Protein AF-A0A3N5VN54-F1 (afdb_monomer_lite)

Sequence (134 aa):
MRTRRLPVVTLAVTLLIGMGWLGPEDRAYGHCDTMDGPVVKTAQAALGKGDVTPVLKWVKAEHETEIREAFKKTLAVRGLSPEAKDLADRYFFETLVRLHRAGEGAPYTGLKPAGQVEPVIAASDKALETGSVE

Radius of gyration: 22.45 Å; chains: 1; bounding box: 41×75×55 Å

Structure (mmCIF, N/CA/C/O backbone):
data_AF-A0A3N5VN54-F1
#
_entry.id   AF-A0A3N5VN54-F1
#
loop_
_atom_site.group_PDB
_atom_site.id
_atom_site.type_symbol
_atom_site.label_atom_id
_atom_site.label_alt_id
_atom_site.label_comp_id
_atom_site.label_asym_id
_atom_site.label_entity_id
_atom_site.label_seq_id
_atom_site.pdbx_PDB_ins_code
_atom_site.Cartn_x
_atom_site.Cartn_y
_atom_site.Cartn_z
_atom_site.occupancy
_atom_site.B_iso_or_equiv
_atom_site.auth_seq_id
_atom_site.auth_comp_id
_atom_site.auth_asym_id
_atom_site.auth_atom_id
_atom_site.pdbx_PDB_model_num
ATOM 1 N N . MET A 1 1 ? 23.417 49.539 -39.506 1.00 44.75 1 MET A N 1
ATOM 2 C CA . MET A 1 1 ? 22.474 48.537 -38.955 1.00 44.75 1 MET A CA 1
ATOM 3 C C . MET A 1 1 ? 22.536 47.276 -39.809 1.00 44.75 1 MET A C 1
ATOM 5 O O . MET A 1 1 ? 22.118 47.317 -40.956 1.00 44.75 1 MET A O 1
ATOM 9 N N . ARG A 1 2 ? 23.128 46.183 -39.308 1.00 48.38 2 ARG A N 1
ATOM 10 C CA . ARG A 1 2 ? 23.255 44.908 -40.036 1.00 48.38 2 ARG A CA 1
ATOM 11 C C . ARG A 1 2 ? 22.224 43.941 -39.460 1.00 48.38 2 ARG A C 1
ATOM 13 O O . ARG A 1 2 ? 22.419 43.417 -38.368 1.00 48.38 2 ARG A O 1
ATOM 20 N N . THR A 1 3 ? 21.101 43.765 -40.147 1.00 54.69 3 THR A N 1
ATOM 21 C CA . THR A 1 3 ? 20.058 42.820 -39.740 1.00 54.69 3 THR A CA 1
ATOM 22 C C . THR A 1 3 ? 20.581 41.397 -39.944 1.00 54.69 3 THR A C 1
ATOM 24 O O . THR A 1 3 ? 20.795 40.942 -41.066 1.00 54.69 3 THR A O 1
ATOM 27 N N . ARG A 1 4 ? 20.858 40.691 -38.841 1.00 60.31 4 ARG A N 1
ATOM 28 C CA . ARG A 1 4 ? 21.175 39.259 -38.867 1.00 60.31 4 ARG A CA 1
ATOM 29 C C . ARG A 1 4 ? 19.894 38.505 -39.229 1.00 60.31 4 ARG A C 1
ATOM 31 O O . ARG A 1 4 ? 19.041 38.297 -38.376 1.00 60.31 4 ARG A O 1
ATOM 38 N N . ARG A 1 5 ? 19.742 38.127 -40.500 1.00 62.22 5 ARG A N 1
ATOM 39 C CA . ARG A 1 5 ? 18.713 37.169 -40.918 1.00 62.22 5 ARG A CA 1
ATOM 40 C C . ARG A 1 5 ? 19.140 35.794 -40.405 1.00 62.22 5 ARG A C 1
ATOM 42 O O . ARG A 1 5 ? 20.138 35.254 -40.874 1.00 62.22 5 ARG A O 1
ATOM 49 N N . LEU A 1 6 ? 18.433 35.273 -39.405 1.00 56.78 6 LEU A N 1
ATOM 50 C CA . LEU A 1 6 ? 18.571 33.878 -38.985 1.00 56.78 6 LEU A CA 1
ATOM 51 C C . LEU A 1 6 ? 18.282 32.983 -40.205 1.00 56.78 6 LEU A C 1
ATOM 53 O O . LEU A 1 6 ? 17.275 33.217 -40.880 1.00 56.78 6 LEU A O 1
ATOM 57 N N . PRO A 1 7 ? 19.145 32.009 -40.544 1.00 54.06 7 PRO A N 1
ATOM 58 C CA . PRO A 1 7 ? 18.869 31.126 -41.662 1.00 54.06 7 PRO A CA 1
ATOM 59 C C . PRO A 1 7 ? 17.649 30.270 -41.311 1.00 54.06 7 PRO A C 1
ATOM 61 O O . PRO A 1 7 ? 17.628 29.602 -40.282 1.00 54.06 7 PRO A O 1
ATOM 64 N N . 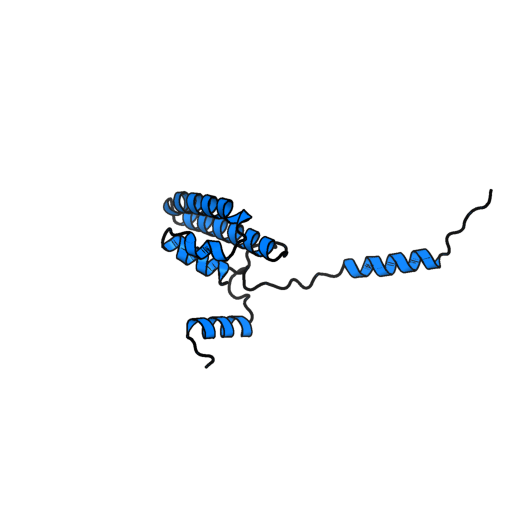VAL A 1 8 ? 16.630 30.297 -42.174 1.00 56.66 8 VAL A N 1
ATOM 65 C CA . VAL A 1 8 ? 15.348 29.568 -42.035 1.00 56.66 8 VAL A CA 1
ATOM 66 C C . VAL A 1 8 ? 15.558 28.078 -41.708 1.00 56.66 8 VAL A C 1
ATOM 68 O O . VAL A 1 8 ? 14.747 27.463 -41.021 1.00 56.66 8 VAL A O 1
ATOM 71 N N . VAL A 1 9 ? 16.700 27.525 -42.120 1.00 53.78 9 VAL A N 1
ATOM 72 C CA . VAL A 1 9 ? 17.133 26.148 -41.860 1.00 53.78 9 VAL A CA 1
ATOM 73 C C . VAL A 1 9 ? 17.294 25.844 -40.361 1.00 53.78 9 VAL A C 1
ATOM 75 O O . VAL A 1 9 ? 16.936 24.752 -39.931 1.00 53.78 9 VAL A O 1
ATOM 78 N N . THR A 1 10 ? 17.747 26.792 -39.532 1.00 52.62 10 THR A N 1
ATOM 79 C CA . THR A 1 10 ? 17.929 26.558 -38.085 1.00 52.62 10 THR A CA 1
ATOM 80 C C . THR A 1 10 ? 16.598 26.478 -37.332 1.00 52.62 10 THR A C 1
ATOM 82 O O . THR A 1 10 ? 16.522 25.813 -36.304 1.00 52.62 10 THR A O 1
ATOM 85 N N . LEU A 1 11 ? 15.541 27.121 -37.845 1.00 52.41 11 LEU A N 1
ATOM 86 C CA . LEU A 1 11 ? 14.211 27.131 -37.223 1.00 52.41 11 LEU A CA 1
ATOM 87 C C . LEU A 1 11 ? 13.423 25.836 -37.500 1.00 52.41 11 LEU A C 1
ATOM 89 O O . LEU A 1 11 ? 12.613 25.415 -36.682 1.00 52.41 11 LEU A O 1
ATOM 93 N N . ALA A 1 12 ? 13.670 25.185 -38.640 1.00 53.16 12 ALA A N 1
ATOM 94 C CA . ALA A 1 12 ? 13.003 23.934 -39.007 1.00 53.16 12 ALA A CA 1
ATOM 95 C C . ALA A 1 12 ? 13.533 22.722 -38.214 1.00 53.16 12 ALA A C 1
ATOM 97 O O . ALA A 1 12 ? 12.771 21.820 -37.873 1.00 53.16 12 ALA A O 1
ATOM 98 N N . VAL A 1 13 ? 14.827 22.715 -37.874 1.00 53.62 13 VAL A N 1
ATOM 99 C CA . VAL A 1 13 ? 15.466 21.612 -37.133 1.00 53.62 13 VAL A CA 1
ATOM 100 C C . VAL A 1 13 ? 15.048 21.594 -35.656 1.00 53.62 13 VAL A C 1
ATOM 102 O O . VAL A 1 13 ? 14.833 20.521 -35.098 1.00 53.62 13 VAL A O 1
ATOM 105 N N . THR A 1 14 ? 14.849 22.754 -35.023 1.00 55.38 14 THR A N 1
ATOM 106 C CA . THR A 1 14 ? 14.341 22.825 -33.640 1.00 55.38 14 THR A CA 1
ATOM 107 C C . THR A 1 14 ? 12.878 22.392 -33.522 1.00 55.38 14 THR A C 1
ATOM 109 O O . THR A 1 14 ? 12.513 21.777 -32.522 1.00 55.38 14 THR A O 1
ATOM 112 N N . LEU A 1 15 ? 12.052 22.635 -34.548 1.00 54.06 15 LEU A N 1
ATOM 113 C CA . LEU A 1 15 ? 10.650 22.198 -34.562 1.00 54.06 15 LEU A CA 1
ATOM 114 C C . LEU A 1 15 ? 10.508 20.668 -34.663 1.00 54.06 15 LEU A C 1
ATOM 116 O O . LEU A 1 15 ? 9.645 20.083 -34.014 1.00 54.06 15 LEU A O 1
ATOM 120 N N . LEU A 1 16 ? 11.373 20.013 -35.445 1.00 53.75 16 LEU A N 1
ATOM 121 C CA . LEU A 1 16 ? 11.347 18.556 -35.631 1.00 53.75 16 LEU A CA 1
ATOM 122 C C . LEU A 1 16 ? 11.832 17.789 -34.392 1.00 53.75 16 LEU A C 1
ATOM 124 O O . LEU A 1 16 ? 11.307 16.719 -34.100 1.00 53.75 16 LEU A O 1
ATOM 128 N N . ILE A 1 17 ? 12.774 18.350 -33.628 1.00 56.47 17 ILE A N 1
ATOM 129 C CA . ILE A 1 17 ? 13.230 17.751 -32.364 1.00 56.47 17 ILE A CA 1
ATOM 130 C C . ILE A 1 17 ? 12.178 17.940 -31.258 1.00 56.47 17 ILE A C 1
ATOM 132 O O . ILE A 1 17 ? 11.988 17.036 -30.453 1.00 56.47 17 ILE A O 1
ATOM 136 N N . GLY A 1 18 ? 11.440 19.057 -31.243 1.00 55.69 18 GLY A N 1
ATOM 137 C CA . GLY A 1 18 ? 10.363 19.290 -30.270 1.00 55.69 18 GLY A CA 1
ATOM 138 C C . GLY A 1 18 ? 9.134 18.390 -30.459 1.00 55.69 18 GLY A C 1
ATOM 139 O O . GLY A 1 18 ? 8.474 18.041 -29.483 1.00 55.69 18 GLY A O 1
ATOM 140 N N . MET A 1 19 ? 8.842 17.963 -31.692 1.00 56.38 19 MET A N 1
ATOM 141 C CA . MET A 1 19 ? 7.652 17.152 -31.990 1.00 56.38 19 MET A CA 1
ATOM 142 C C . MET A 1 19 ? 7.765 15.694 -31.509 1.00 56.38 19 MET A C 1
ATOM 144 O O . MET A 1 19 ? 6.748 15.061 -31.241 1.00 56.38 19 MET A O 1
ATOM 148 N N . GLY A 1 20 ? 8.988 15.163 -31.368 1.00 54.81 20 GLY A N 1
ATOM 149 C CA . GLY A 1 20 ? 9.230 13.792 -30.893 1.00 54.81 20 GLY A CA 1
ATOM 150 C C . GLY A 1 20 ? 8.950 13.577 -29.400 1.00 54.81 20 GLY A C 1
ATOM 151 O O . GLY A 1 20 ? 8.798 12.441 -28.971 1.00 54.81 20 GLY A O 1
ATOM 152 N N . TRP A 1 21 ? 8.836 14.658 -28.622 1.00 57.06 21 TRP A N 1
ATOM 153 C CA . TRP A 1 21 ? 8.562 14.631 -27.177 1.00 57.06 21 TRP A CA 1
ATOM 154 C C . TRP A 1 21 ? 7.065 14.708 -26.837 1.00 57.06 21 TRP A C 1
ATOM 156 O O . TRP A 1 21 ? 6.698 14.696 -25.668 1.00 57.06 21 TRP A O 1
ATOM 166 N N . LEU A 1 22 ? 6.196 14.821 -27.847 1.00 59.72 22 LEU A N 1
ATOM 167 C CA . LEU A 1 22 ? 4.742 14.951 -2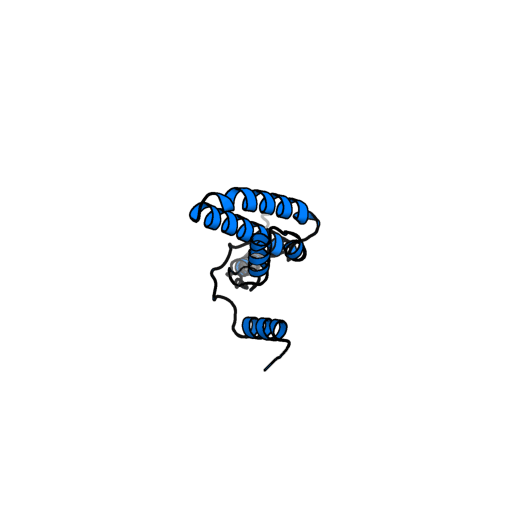7.686 1.00 59.72 22 LEU A CA 1
ATOM 168 C C . LEU A 1 22 ? 3.982 13.654 -28.016 1.00 59.72 22 LEU A C 1
ATOM 170 O O . LEU A 1 22 ? 2.751 13.651 -28.027 1.00 59.72 22 LEU A O 1
ATOM 174 N N . GLY A 1 23 ? 4.694 12.563 -28.311 1.00 59.50 23 GLY A N 1
ATOM 175 C CA . GLY A 1 23 ? 4.080 11.250 -28.485 1.00 59.50 23 GLY A CA 1
ATOM 176 C C . GLY A 1 23 ? 3.542 10.719 -27.151 1.00 59.50 23 GLY A C 1
ATOM 177 O O . GLY A 1 23 ? 4.133 11.007 -26.109 1.00 59.50 23 GLY A O 1
ATOM 178 N N . PRO A 1 24 ? 2.430 9.961 -27.143 1.00 57.97 24 PRO A N 1
ATOM 179 C CA . PRO A 1 24 ? 2.010 9.259 -25.942 1.00 57.97 24 PRO A CA 1
ATOM 180 C C . PRO A 1 24 ? 3.144 8.317 -25.535 1.00 57.97 24 PRO A C 1
ATOM 182 O O . PRO A 1 24 ? 3.515 7.432 -26.299 1.00 57.97 24 PRO A O 1
ATOM 185 N N . GLU A 1 25 ? 3.720 8.534 -24.353 1.00 58.38 25 GLU A N 1
ATOM 186 C CA . GLU A 1 25 ? 4.541 7.515 -23.709 1.00 58.38 25 GLU A CA 1
ATOM 187 C C . GLU A 1 25 ? 3.666 6.264 -23.631 1.00 58.38 25 GLU A C 1
ATOM 189 O O . GLU A 1 25 ? 2.618 6.300 -22.977 1.00 58.38 25 GLU A O 1
ATOM 194 N N . ASP A 1 26 ? 4.032 5.198 -24.348 1.00 51.25 26 ASP A N 1
ATOM 195 C CA . ASP A 1 26 ? 3.402 3.893 -24.182 1.00 51.25 26 ASP A CA 1
ATOM 196 C C . ASP A 1 26 ? 3.504 3.558 -22.697 1.00 51.25 26 ASP A C 1
ATOM 198 O O . ASP A 1 26 ? 4.582 3.294 -22.159 1.00 51.25 26 ASP A O 1
ATOM 202 N N . ARG A 1 27 ? 2.376 3.716 -21.999 1.00 57.12 27 ARG A N 1
ATOM 203 C CA . ARG A 1 27 ? 2.312 3.625 -20.546 1.00 57.12 27 ARG A CA 1
ATOM 204 C C . ARG A 1 27 ? 2.544 2.169 -20.197 1.00 57.12 27 ARG A C 1
ATOM 206 O O . ARG A 1 27 ? 1.600 1.388 -20.193 1.00 57.12 27 ARG A O 1
ATOM 213 N N . ALA A 1 28 ? 3.795 1.810 -19.937 1.00 54.91 28 ALA A N 1
ATOM 214 C CA . ALA A 1 28 ? 4.145 0.499 -19.429 1.00 54.91 28 ALA A CA 1
ATOM 215 C C . ALA A 1 28 ? 3.404 0.302 -18.100 1.00 54.91 28 ALA A C 1
ATOM 217 O O . ALA A 1 28 ? 3.756 0.898 -17.076 1.00 54.91 28 ALA A O 1
ATOM 218 N N . TYR A 1 29 ? 2.326 -0.479 -18.147 1.00 63.00 29 TYR A N 1
ATOM 219 C CA . TYR A 1 29 ? 1.577 -0.888 -16.973 1.00 63.00 29 TYR A CA 1
ATOM 220 C C . TYR A 1 29 ? 2.476 -1.820 -16.172 1.00 63.00 29 TYR A C 1
ATOM 222 O O . TYR A 1 29 ? 2.789 -2.930 -16.597 1.00 63.00 29 TYR A O 1
ATOM 230 N N . GLY A 1 30 ? 2.958 -1.340 -15.030 1.00 70.88 30 GLY A N 1
ATOM 231 C CA . GLY A 1 30 ? 3.733 -2.183 -14.140 1.00 70.88 30 GLY A CA 1
ATOM 232 C C . GLY A 1 30 ? 2.764 -3.077 -13.391 1.00 70.88 30 GLY A C 1
ATOM 233 O O . GLY A 1 30 ? 1.965 -2.563 -12.628 1.00 70.88 30 GLY A O 1
ATOM 234 N N . HIS A 1 31 ? 2.861 -4.397 -13.531 1.00 84.56 31 HIS A N 1
ATOM 235 C CA . HIS A 1 31 ? 2.084 -5.353 -12.729 1.00 84.56 31 HIS A CA 1
ATOM 236 C C . HIS A 1 31 ? 2.002 -4.972 -11.228 1.00 84.56 31 HIS A C 1
ATOM 238 O O . HIS A 1 31 ? 0.967 -5.151 -10.585 1.00 84.56 31 HIS A O 1
ATOM 244 N N . CYS A 1 32 ? 3.055 -4.341 -10.697 1.00 90.62 32 CYS A N 1
ATOM 245 C CA . CYS A 1 32 ? 3.161 -3.793 -9.348 1.00 90.62 32 CYS A CA 1
ATOM 246 C C . CYS A 1 32 ? 2.143 -2.694 -8.960 1.00 90.62 32 CYS A C 1
ATOM 248 O O . CYS A 1 32 ? 1.977 -2.452 -7.766 1.00 90.62 32 CYS A O 1
ATOM 250 N N . ASP A 1 33 ? 1.475 -2.017 -9.903 1.00 92.94 33 ASP A N 1
ATOM 251 C CA . ASP A 1 33 ? 0.501 -0.942 -9.635 1.00 92.94 33 ASP A CA 1
ATOM 252 C C . ASP A 1 33 ? -0.972 -1.370 -9.775 1.00 92.94 33 ASP A C 1
ATOM 254 O O . ASP A 1 33 ? -1.874 -0.530 -9.727 1.00 92.94 33 ASP A O 1
ATOM 258 N N . THR A 1 34 ? -1.228 -2.675 -9.895 1.00 93.44 34 THR A N 1
ATOM 259 C CA . THR A 1 34 ? -2.568 -3.266 -10.039 1.00 93.44 34 THR A CA 1
ATOM 260 C C . THR A 1 34 ? -3.150 -3.749 -8.704 1.00 93.44 34 THR A C 1
ATOM 262 O O . THR A 1 34 ? -2.420 -4.102 -7.776 1.00 93.44 34 THR A O 1
ATOM 265 N N . MET A 1 35 ? -4.486 -3.791 -8.593 1.00 95.38 35 MET A N 1
ATOM 266 C CA . MET A 1 35 ? -5.204 -4.304 -7.409 1.00 95.38 35 MET A CA 1
ATOM 267 C C . MET A 1 35 ? -4.898 -5.775 -7.083 1.00 95.38 35 MET A C 1
ATOM 269 O O . MET A 1 35 ? -5.046 -6.188 -5.933 1.00 95.38 35 MET A O 1
ATOM 273 N N . ASP A 1 36 ? -4.516 -6.570 -8.079 1.00 92.12 36 ASP A N 1
ATOM 274 C CA . ASP A 1 36 ? -4.118 -7.975 -7.961 1.00 92.12 36 ASP A CA 1
ATOM 275 C C . ASP A 1 36 ? -2.598 -8.184 -8.050 1.00 92.12 36 ASP A C 1
ATOM 277 O O . ASP A 1 36 ? -2.130 -9.320 -7.948 1.00 92.12 36 ASP A O 1
ATOM 281 N N . GLY A 1 37 ? -1.833 -7.096 -8.162 1.00 93.00 37 GLY A N 1
ATOM 282 C CA . GLY A 1 37 ? -0.378 -7.090 -8.184 1.00 93.00 37 GLY A CA 1
ATOM 283 C C . GLY A 1 37 ? 0.262 -7.413 -6.831 1.00 93.00 37 GLY A C 1
ATOM 284 O O . GLY A 1 37 ? -0.371 -7.306 -5.772 1.00 93.00 37 GLY A O 1
ATOM 285 N N . PRO A 1 38 ? 1.557 -7.768 -6.817 1.00 94.50 38 PRO A N 1
ATOM 286 C CA . PRO A 1 38 ? 2.233 -8.324 -5.650 1.00 94.50 38 PRO A CA 1
ATOM 287 C C . PRO A 1 38 ? 2.377 -7.303 -4.518 1.00 94.50 38 PRO A C 1
ATOM 289 O O . PRO A 1 38 ? 2.328 -7.671 -3.338 1.00 94.50 38 PRO A O 1
ATOM 292 N N . VAL A 1 39 ? 2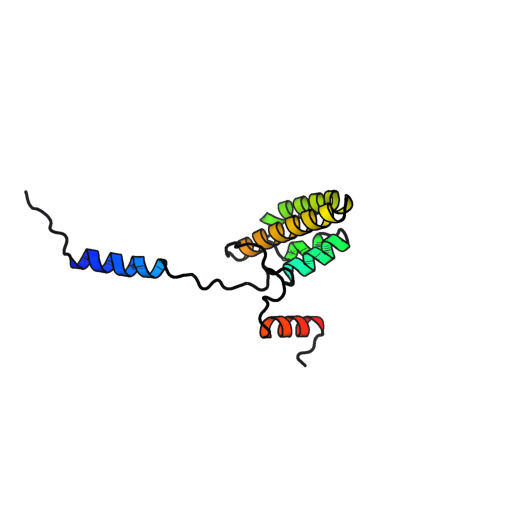.490 -6.016 -4.860 1.00 97.19 39 VAL A N 1
ATOM 293 C CA . VAL A 1 39 ? 2.521 -4.903 -3.903 1.00 97.19 39 VAL A CA 1
ATOM 294 C C . VAL A 1 39 ? 1.212 -4.859 -3.109 1.00 97.19 39 VAL A C 1
ATOM 296 O O . VAL A 1 39 ? 1.228 -4.904 -1.875 1.00 97.19 39 VAL A O 1
ATOM 299 N N . VAL A 1 40 ? 0.066 -4.855 -3.802 1.00 98.00 40 VAL A N 1
ATOM 300 C CA . VAL A 1 40 ? -1.261 -4.798 -3.169 1.00 98.00 40 VAL A CA 1
ATOM 301 C C . VAL A 1 40 ? -1.600 -6.100 -2.452 1.00 98.00 40 VAL A C 1
ATOM 303 O O . VAL A 1 40 ? -2.077 -6.048 -1.319 1.00 98.00 40 VAL A O 1
ATOM 306 N N . LYS A 1 41 ? -1.280 -7.271 -3.018 1.00 97.12 41 LYS A N 1
ATOM 307 C CA . LYS A 1 41 ? -1.472 -8.551 -2.313 1.00 97.12 41 LYS A CA 1
ATOM 308 C C . LYS A 1 41 ? -0.682 -8.620 -1.007 1.00 97.12 41 LYS A C 1
ATOM 310 O O . LYS A 1 41 ? -1.208 -9.065 0.016 1.00 97.12 41 LYS A O 1
ATOM 315 N N . THR A 1 42 ? 0.555 -8.120 -1.002 1.00 98.31 42 THR A N 1
ATOM 316 C CA . THR A 1 42 ? 1.347 -8.019 0.232 1.00 98.31 42 THR A CA 1
ATOM 317 C C . THR A 1 42 ? 0.664 -7.097 1.244 1.00 98.31 42 THR A C 1
ATOM 319 O O . THR A 1 42 ? 0.559 -7.451 2.418 1.00 98.31 42 THR A O 1
ATOM 322 N N . ALA A 1 43 ? 0.155 -5.943 0.801 1.00 98.69 43 ALA A N 1
ATOM 323 C CA . ALA A 1 43 ? -0.558 -4.994 1.653 1.00 98.69 43 ALA A CA 1
ATOM 324 C C . ALA A 1 43 ? -1.852 -5.574 2.244 1.00 98.69 43 ALA A C 1
ATOM 326 O O . ALA A 1 43 ? -2.110 -5.399 3.433 1.00 98.69 43 ALA A O 1
ATOM 327 N N . GLN A 1 44 ? -2.641 -6.302 1.453 1.00 98.56 44 GLN A N 1
ATOM 328 C CA . GLN A 1 44 ? -3.852 -6.985 1.916 1.00 98.56 44 GLN A CA 1
ATOM 329 C C . GLN A 1 44 ? -3.534 -7.981 3.038 1.00 98.56 44 GLN A C 1
ATOM 331 O O . GLN A 1 44 ? -4.177 -7.954 4.091 1.00 98.56 44 GLN A O 1
ATOM 336 N N . ALA A 1 45 ? -2.508 -8.817 2.844 1.00 98.50 45 ALA A N 1
ATOM 337 C CA . ALA A 1 45 ? -2.069 -9.784 3.846 1.00 98.50 45 ALA A CA 1
ATOM 338 C C . ALA A 1 45 ? -1.530 -9.100 5.114 1.00 98.50 45 ALA A C 1
ATOM 340 O O . ALA A 1 45 ? -1.877 -9.500 6.227 1.00 98.50 45 ALA A O 1
ATOM 341 N N . ALA A 1 46 ? -0.720 -8.052 4.951 1.00 98.75 46 ALA A N 1
ATOM 342 C CA . ALA A 1 46 ? -0.172 -7.250 6.041 1.00 98.75 46 ALA A CA 1
ATOM 343 C C . ALA A 1 46 ? -1.280 -6.609 6.881 1.00 98.75 46 ALA A C 1
ATOM 345 O O . ALA A 1 46 ? -1.327 -6.789 8.097 1.00 98.75 46 ALA A O 1
ATOM 346 N N . LEU A 1 47 ? -2.234 -5.936 6.232 1.00 98.75 47 LEU A N 1
ATOM 347 C CA . LEU A 1 47 ? -3.388 -5.342 6.896 1.00 98.75 47 LEU A CA 1
ATOM 348 C C . LEU A 1 47 ? -4.226 -6.408 7.611 1.00 98.75 47 LEU A C 1
ATOM 350 O O . LEU A 1 47 ? -4.655 -6.186 8.738 1.00 98.75 47 LEU A O 1
ATOM 354 N N . GLY A 1 48 ? -4.462 -7.568 6.988 1.00 98.19 48 GLY A N 1
ATOM 355 C CA . GLY A 1 48 ? -5.174 -8.690 7.613 1.00 98.19 48 GLY A CA 1
ATOM 356 C C . GLY A 1 48 ? -4.514 -9.201 8.899 1.00 98.19 48 GLY A C 1
ATOM 357 O O . GLY A 1 48 ? -5.214 -9.585 9.830 1.00 98.19 48 GLY A O 1
ATOM 358 N N . LYS A 1 49 ? -3.180 -9.152 8.972 1.00 98.38 49 LYS A N 1
ATOM 359 C CA . LYS A 1 49 ? -2.390 -9.575 10.140 1.00 98.38 49 LYS A CA 1
ATOM 360 C C . LYS A 1 49 ? -2.072 -8.443 11.121 1.00 98.38 49 LYS A C 1
ATOM 362 O O . LYS A 1 49 ? -1.581 -8.715 12.210 1.00 98.38 49 LYS A O 1
ATOM 367 N N . GLY A 1 50 ? -2.311 -7.189 10.740 1.00 98.31 50 GLY A N 1
ATOM 368 C CA . GLY A 1 50 ? -1.872 -6.021 11.505 1.00 98.31 50 GLY A CA 1
ATOM 369 C C . GLY A 1 50 ? -0.348 -5.856 11.565 1.00 98.31 50 GLY A C 1
ATOM 370 O O . GLY A 1 50 ? 0.146 -5.147 12.436 1.00 98.31 50 GLY A O 1
ATOM 371 N N . ASP A 1 51 ? 0.394 -6.485 10.649 1.00 98.69 51 ASP A N 1
ATOM 372 C CA . ASP A 1 51 ? 1.858 -6.447 10.598 1.00 98.69 51 ASP A CA 1
ATOM 373 C C . ASP A 1 51 ? 2.331 -5.744 9.323 1.00 98.69 51 ASP A C 1
ATOM 375 O O . ASP A 1 51 ? 2.139 -6.244 8.217 1.00 98.69 51 ASP A O 1
ATOM 379 N N . VAL A 1 52 ? 2.959 -4.578 9.484 1.00 98.69 52 VAL A N 1
ATOM 380 C CA . VAL A 1 52 ? 3.467 -3.757 8.375 1.00 98.69 52 VAL A CA 1
ATOM 381 C C . VAL A 1 52 ? 4.744 -4.326 7.752 1.00 98.69 52 VAL A C 1
ATOM 383 O O . VAL A 1 52 ? 5.077 -3.988 6.619 1.00 98.69 52 VAL A O 1
ATOM 386 N N . THR A 1 53 ? 5.469 -5.189 8.463 1.00 98.62 53 THR A N 1
ATOM 387 C CA . THR A 1 53 ? 6.829 -5.621 8.102 1.00 98.62 53 THR A CA 1
ATOM 388 C C . THR A 1 53 ? 6.951 -6.154 6.668 1.00 98.62 53 THR A C 1
ATOM 390 O O . THR A 1 53 ? 7.855 -5.707 5.959 1.00 98.62 53 THR A O 1
ATOM 393 N N . PRO A 1 54 ? 6.039 -7.016 6.165 1.00 98.44 54 PRO A N 1
ATOM 394 C CA . PRO A 1 54 ? 6.128 -7.534 4.800 1.00 98.44 54 PRO A CA 1
ATOM 395 C C . PRO A 1 54 ? 6.019 -6.455 3.718 1.00 98.44 54 PRO A C 1
ATOM 397 O O . PRO A 1 54 ? 6.480 -6.673 2.601 1.00 98.44 54 PRO A O 1
ATOM 400 N N . VAL A 1 55 ? 5.401 -5.310 4.030 1.00 98.56 55 VAL A N 1
ATOM 401 C CA . VAL A 1 55 ? 5.184 -4.208 3.084 1.00 98.56 55 VAL A CA 1
ATOM 402 C C . VAL A 1 55 ? 6.461 -3.409 2.843 1.00 98.56 55 VAL A C 1
ATOM 404 O O . VAL A 1 55 ? 6.670 -2.906 1.744 1.00 98.56 55 VAL A O 1
ATOM 407 N N . LEU A 1 56 ? 7.337 -3.312 3.843 1.00 98.50 56 LEU A N 1
ATOM 408 C CA . LEU A 1 56 ? 8.486 -2.404 3.814 1.00 98.50 56 LEU A CA 1
ATOM 409 C C . LEU A 1 56 ? 9.484 -2.736 2.699 1.00 98.50 56 LEU A C 1
ATOM 411 O O . LEU A 1 56 ? 10.113 -1.833 2.164 1.00 98.50 56 LEU A O 1
ATOM 415 N N . LYS A 1 57 ? 9.556 -4.004 2.270 1.00 97.56 57 LYS A N 1
ATOM 416 C CA . LYS A 1 57 ? 10.394 -4.428 1.134 1.00 97.56 57 LYS A CA 1
ATOM 417 C C . LYS A 1 57 ? 10.030 -3.753 -0.196 1.00 97.56 57 LYS A C 1
ATOM 419 O O . LYS A 1 57 ? 10.827 -3.788 -1.125 1.00 97.56 57 LYS A O 1
ATOM 424 N N . TRP A 1 58 ? 8.817 -3.207 -0.312 1.00 98.19 58 TRP A N 1
ATOM 425 C CA . TRP A 1 58 ? 8.312 -2.596 -1.544 1.00 98.19 58 TRP A CA 1
ATOM 426 C C . TRP A 1 58 ? 8.658 -1.114 -1.675 1.00 98.19 58 TRP A C 1
ATOM 428 O O . TRP A 1 58 ? 8.393 -0.525 -2.721 1.00 98.19 58 TRP A O 1
ATOM 438 N N . VAL A 1 59 ? 9.233 -0.494 -0.645 1.00 98.44 59 VAL A N 1
ATOM 439 C CA . VAL A 1 59 ? 9.574 0.931 -0.649 1.00 98.44 59 VAL A CA 1
ATOM 440 C C . VAL A 1 59 ? 11.043 1.148 -0.308 1.00 98.44 59 VAL A C 1
ATOM 442 O O . VAL A 1 59 ? 11.698 0.296 0.285 1.00 98.44 59 VAL A O 1
ATOM 445 N N . LYS A 1 60 ? 11.573 2.316 -0.677 1.00 98.19 60 LYS A N 1
ATOM 446 C CA . LYS A 1 60 ? 12.890 2.757 -0.207 1.00 98.19 60 LYS A CA 1
ATOM 447 C C . LYS A 1 60 ? 12.849 3.052 1.294 1.00 98.19 60 LYS A C 1
ATOM 449 O O . LYS A 1 60 ? 11.817 3.474 1.813 1.00 98.19 60 LYS A O 1
ATOM 454 N N . ALA A 1 61 ? 13.997 2.916 1.960 1.00 98.12 61 ALA A N 1
ATOM 455 C CA . ALA A 1 61 ? 14.145 3.162 3.398 1.00 98.12 61 ALA A CA 1
ATOM 456 C C . ALA A 1 61 ? 13.626 4.550 3.829 1.00 98.12 61 ALA A C 1
ATOM 458 O O . ALA A 1 61 ? 12.976 4.686 4.862 1.00 98.12 61 ALA A O 1
ATOM 459 N N . GLU A 1 62 ? 13.843 5.576 3.001 1.00 97.88 62 GLU A N 1
ATOM 460 C CA . GLU A 1 62 ? 13.362 6.948 3.229 1.00 97.88 62 GLU A CA 1
ATOM 461 C C . GLU A 1 62 ? 11.827 7.080 3.290 1.00 97.88 62 GLU A C 1
ATOM 463 O O . GLU A 1 62 ? 11.315 8.037 3.867 1.00 97.88 62 GLU A O 1
ATOM 468 N N . HIS A 1 63 ? 11.084 6.113 2.744 1.00 98.25 63 HIS A N 1
ATOM 469 C CA . HIS A 1 63 ? 9.620 6.087 2.739 1.00 98.25 63 HIS A CA 1
ATOM 470 C C . HIS A 1 63 ? 9.020 5.185 3.831 1.00 98.25 63 HIS A C 1
ATOM 472 O O . HIS A 1 63 ? 7.801 5.173 4.012 1.00 98.25 63 HIS A O 1
ATOM 478 N N . GLU A 1 64 ? 9.833 4.435 4.586 1.00 98.56 64 GLU A N 1
ATOM 479 C CA . GLU A 1 64 ? 9.317 3.496 5.591 1.00 98.56 64 GLU A CA 1
ATOM 480 C C . GLU A 1 64 ? 8.484 4.180 6.679 1.00 98.56 64 GLU A C 1
ATOM 482 O O . GLU A 1 64 ? 7.455 3.644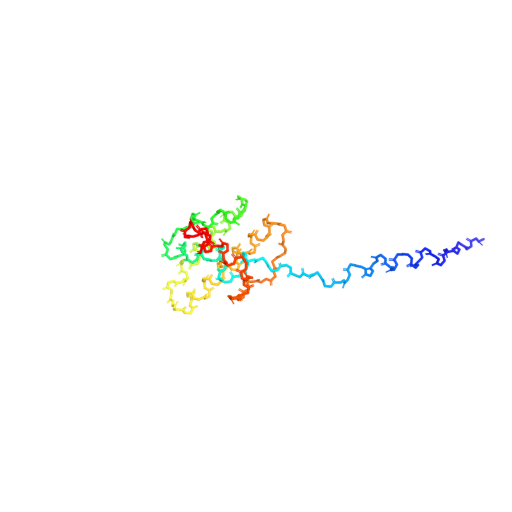 7.094 1.00 98.56 64 GLU A O 1
ATOM 487 N N . THR A 1 65 ? 8.901 5.361 7.142 1.00 98.62 65 THR A N 1
ATOM 488 C CA . THR A 1 65 ? 8.165 6.116 8.167 1.00 98.62 65 THR A CA 1
ATOM 489 C C . THR A 1 65 ? 6.759 6.471 7.681 1.00 98.62 65 THR A C 1
ATOM 491 O O . THR A 1 65 ? 5.787 6.214 8.391 1.00 98.62 65 THR A O 1
ATOM 494 N N . GLU A 1 66 ? 6.630 6.970 6.447 1.00 98.62 66 GLU A N 1
ATOM 495 C CA . GLU A 1 66 ? 5.336 7.311 5.840 1.00 98.62 66 GLU A CA 1
ATOM 496 C C . GLU A 1 66 ? 4.432 6.074 5.725 1.00 98.62 66 GLU A C 1
ATOM 498 O O . GLU A 1 66 ? 3.256 6.124 6.094 1.00 98.62 66 GLU A O 1
ATOM 503 N N . ILE A 1 67 ? 4.989 4.933 5.302 1.00 98.75 67 ILE A N 1
ATOM 504 C CA . ILE A 1 67 ? 4.250 3.666 5.217 1.00 98.75 67 ILE A CA 1
ATOM 505 C C . ILE A 1 67 ? 3.757 3.203 6.587 1.00 98.75 67 ILE A C 1
ATOM 507 O O . ILE A 1 67 ? 2.599 2.805 6.717 1.00 98.75 67 ILE A O 1
ATOM 511 N N . ARG A 1 68 ? 4.595 3.264 7.627 1.00 98.88 68 ARG A N 1
ATOM 512 C CA . ARG A 1 68 ? 4.207 2.855 8.988 1.00 98.88 68 ARG A CA 1
ATOM 513 C C . ARG A 1 68 ? 3.077 3.722 9.535 1.00 98.88 68 ARG A C 1
ATOM 515 O O . ARG A 1 68 ? 2.138 3.202 10.142 1.00 98.88 68 ARG A O 1
ATOM 522 N N . GLU A 1 69 ? 3.135 5.028 9.299 1.00 98.88 69 GLU A N 1
ATOM 523 C CA . GLU A 1 69 ? 2.077 5.951 9.709 1.00 98.88 69 GLU A CA 1
ATOM 524 C C . GLU A 1 69 ? 0.770 5.712 8.949 1.00 98.88 69 GLU A C 1
ATOM 526 O O . GLU A 1 69 ? -0.293 5.626 9.572 1.00 98.88 69 GLU A O 1
ATOM 531 N N . ALA A 1 70 ? 0.837 5.570 7.622 1.00 98.88 70 ALA A N 1
ATOM 532 C CA . ALA A 1 70 ? -0.323 5.264 6.791 1.00 98.88 70 ALA A CA 1
ATOM 533 C C . ALA A 1 70 ? -0.963 3.929 7.200 1.00 98.88 70 ALA A C 1
ATOM 535 O O . ALA A 1 70 ? -2.185 3.843 7.331 1.00 98.88 70 ALA A O 1
ATOM 536 N N . PHE A 1 71 ? -0.151 2.910 7.495 1.00 98.88 71 PHE A N 1
ATOM 537 C CA . PHE A 1 71 ? -0.614 1.607 7.971 1.00 98.88 71 PHE A CA 1
ATOM 538 C C . PHE A 1 71 ? -1.350 1.723 9.309 1.00 98.88 71 PHE A C 1
ATOM 540 O O . PHE A 1 71 ? -2.471 1.234 9.447 1.00 98.88 71 PHE A O 1
ATOM 547 N N . LYS A 1 72 ? -0.777 2.445 10.283 1.00 98.81 72 LYS A N 1
ATOM 548 C CA . LYS A 1 72 ? -1.415 2.679 11.589 1.00 98.81 72 LYS A CA 1
ATOM 549 C C . LYS A 1 72 ? -2.762 3.398 11.451 1.00 98.81 72 LYS A C 1
ATOM 551 O O . LYS A 1 72 ? -3.735 2.985 12.080 1.00 98.81 72 LYS A O 1
ATOM 556 N N . LYS A 1 73 ? -2.834 4.450 10.627 1.00 98.81 73 LYS A N 1
ATOM 557 C CA . LYS A 1 73 ? -4.089 5.174 10.341 1.00 98.81 73 LYS A CA 1
ATOM 558 C C . LYS A 1 73 ? -5.124 4.249 9.702 1.00 98.81 73 LYS A C 1
ATOM 560 O O . LYS A 1 73 ? -6.280 4.242 10.113 1.00 98.81 73 LYS A O 1
ATOM 565 N N . THR A 1 74 ? -4.686 3.420 8.760 1.00 98.88 74 THR A N 1
ATOM 566 C CA . THR A 1 74 ? -5.543 2.450 8.072 1.00 98.88 74 THR A CA 1
ATOM 567 C C . THR A 1 74 ? -6.132 1.439 9.046 1.00 98.88 74 THR A C 1
ATOM 569 O O . THR A 1 74 ? -7.341 1.235 9.042 1.00 98.88 74 THR A O 1
ATOM 572 N N . LEU A 1 75 ? -5.322 0.861 9.941 1.00 98.69 75 LEU A N 1
ATOM 573 C CA . LEU A 1 75 ? -5.814 -0.056 10.975 1.00 98.69 75 LEU A CA 1
ATOM 574 C C . LEU A 1 75 ? -6.844 0.597 11.907 1.00 98.69 75 LEU A C 1
ATOM 576 O O . LEU A 1 75 ? -7.822 -0.052 12.269 1.00 98.69 75 LEU A O 1
ATOM 580 N N . ALA A 1 76 ? -6.651 1.868 12.265 1.00 98.44 76 ALA A N 1
ATOM 581 C CA . ALA A 1 76 ? -7.588 2.590 13.122 1.00 98.44 76 ALA A CA 1
ATOM 582 C C . ALA A 1 76 ? -8.948 2.829 12.441 1.00 98.44 76 ALA A C 1
ATOM 584 O O . ALA A 1 76 ? -9.986 2.703 13.085 1.00 98.44 76 ALA A O 1
ATOM 585 N N . VAL A 1 77 ? -8.955 3.158 11.145 1.00 98.69 77 VAL A N 1
ATOM 586 C CA . VAL A 1 77 ? -10.184 3.501 10.407 1.00 98.69 77 VAL A CA 1
ATOM 587 C C . VAL A 1 77 ? -10.910 2.262 9.888 1.00 98.69 77 VAL A C 1
ATOM 589 O O . VAL A 1 77 ? -12.136 2.190 9.948 1.00 98.69 77 VAL A O 1
ATOM 592 N N . ARG A 1 78 ? -10.176 1.249 9.418 1.00 98.31 78 ARG A N 1
ATOM 593 C CA . ARG A 1 78 ? -10.772 0.070 8.772 1.00 98.31 78 ARG A CA 1
ATOM 594 C C . ARG A 1 78 ? -11.633 -0.792 9.698 1.00 98.31 78 ARG A C 1
ATOM 596 O O . ARG A 1 78 ? -12.350 -1.662 9.223 1.00 98.31 78 ARG A O 1
ATOM 603 N N . GLY A 1 79 ? -11.522 -0.599 11.011 1.00 95.25 79 GLY A N 1
ATOM 604 C CA . GLY A 1 79 ? -12.336 -1.296 12.006 1.00 95.25 79 GLY A CA 1
ATOM 605 C C . GLY A 1 79 ? -13.710 -0.664 12.253 1.00 95.25 79 GLY A C 1
ATOM 606 O O . GLY A 1 79 ? -14.492 -1.238 13.002 1.00 95.25 79 GLY A O 1
ATOM 607 N N . LEU A 1 80 ? -14.004 0.506 11.670 1.00 97.88 80 LEU A N 1
ATOM 608 C CA . LEU A 1 80 ? -15.202 1.286 12.006 1.00 97.88 80 LEU A CA 1
ATOM 609 C C . LEU A 1 80 ? -16.474 0.808 11.287 1.00 97.88 80 LEU A C 1
ATOM 611 O O . LEU A 1 80 ? -17.540 0.776 11.895 1.00 97.88 80 LEU A O 1
ATOM 615 N N . SER A 1 81 ? -16.379 0.449 10.006 1.00 98.50 81 SER A N 1
ATOM 616 C CA . SER A 1 81 ? -17.480 -0.108 9.205 1.00 98.50 81 SER A CA 1
ATOM 617 C C . SER A 1 81 ? -16.935 -0.801 7.946 1.00 98.50 81 SER A C 1
ATOM 619 O O . SER A 1 81 ? -15.762 -0.603 7.608 1.00 98.50 81 SER A O 1
ATOM 621 N N . PRO A 1 82 ? -17.750 -1.588 7.217 1.00 98.25 82 PRO A N 1
ATOM 622 C CA . PRO A 1 82 ? -17.360 -2.142 5.918 1.00 98.25 82 PRO A CA 1
ATOM 623 C C . PRO A 1 82 ? -16.939 -1.075 4.892 1.00 98.25 82 PRO A C 1
ATOM 625 O O . PRO A 1 82 ? -15.954 -1.254 4.183 1.00 98.25 82 PRO A O 1
ATOM 628 N N . GLU A 1 83 ? -17.630 0.061 4.851 1.00 98.44 83 GLU A N 1
ATOM 629 C CA . GLU A 1 83 ? -17.325 1.182 3.955 1.00 98.44 83 GLU A CA 1
ATOM 630 C C . GLU A 1 83 ? -16.038 1.895 4.383 1.00 98.44 83 GLU A C 1
ATOM 632 O O . GLU A 1 83 ? -15.193 2.226 3.551 1.00 98.44 83 GLU A O 1
ATOM 637 N N . ALA A 1 84 ? -15.846 2.089 5.693 1.00 98.56 84 ALA A N 1
ATOM 638 C CA . ALA A 1 84 ? -14.611 2.653 6.232 1.00 98.56 84 ALA A CA 1
ATOM 639 C C . ALA A 1 84 ? -13.412 1.739 5.955 1.00 98.56 84 ALA A C 1
ATOM 641 O O . ALA A 1 84 ? -12.315 2.224 5.682 1.00 98.56 84 ALA A O 1
ATOM 642 N N . LYS A 1 85 ? -13.620 0.418 5.991 1.00 98.62 85 LYS A N 1
ATOM 643 C CA . LYS A 1 85 ? -12.620 -0.576 5.608 1.00 98.62 85 LYS A CA 1
ATOM 644 C C . LYS A 1 85 ? -12.216 -0.442 4.150 1.00 98.62 85 LYS A C 1
ATOM 646 O O . LYS A 1 85 ? -11.020 -0.397 3.888 1.00 98.62 85 LYS A O 1
ATOM 651 N N . ASP A 1 86 ? -13.177 -0.375 3.233 1.00 98.06 86 ASP A N 1
ATOM 652 C CA . ASP A 1 86 ? -12.887 -0.228 1.804 1.00 98.06 86 ASP A CA 1
ATOM 653 C C . ASP A 1 86 ? -12.087 1.055 1.531 1.00 98.06 86 ASP A C 1
ATOM 655 O O . ASP A 1 86 ? -11.007 1.006 0.939 1.00 98.06 86 ASP A O 1
ATOM 659 N N . LEU A 1 87 ? -12.537 2.186 2.084 1.00 98.62 87 LEU A N 1
ATOM 660 C CA . LEU A 1 87 ? -11.861 3.472 1.927 1.00 98.62 87 LEU A CA 1
ATOM 661 C C . LEU A 1 87 ? -10.447 3.477 2.528 1.00 98.62 87 LEU A C 1
ATOM 663 O O . LEU A 1 87 ? -9.506 3.968 1.902 1.00 98.62 87 LEU A O 1
ATOM 667 N N . ALA A 1 88 ? -10.283 2.941 3.739 1.00 98.75 88 ALA A N 1
ATOM 668 C CA . ALA A 1 88 ? -8.992 2.904 4.419 1.00 98.75 88 ALA A CA 1
ATOM 669 C C . ALA A 1 88 ? -8.006 1.960 3.715 1.00 98.75 88 ALA A C 1
ATOM 671 O O . ALA A 1 88 ? -6.847 2.326 3.509 1.00 98.75 88 ALA A O 1
ATOM 672 N N . ASP A 1 89 ? -8.461 0.769 3.318 1.00 98.75 89 ASP A N 1
ATOM 673 C CA . ASP A 1 89 ? -7.639 -0.197 2.592 1.00 98.75 89 ASP A CA 1
ATOM 674 C C . ASP A 1 89 ? -7.204 0.407 1.238 1.00 98.75 89 ASP A C 1
ATOM 676 O O . ASP A 1 89 ? -6.013 0.395 0.918 1.00 98.75 89 ASP A O 1
ATOM 680 N N . ARG A 1 90 ? -8.125 1.040 0.492 1.00 98.44 90 ARG A N 1
ATOM 681 C CA . ARG A 1 90 ? -7.827 1.735 -0.774 1.00 98.44 90 ARG A CA 1
ATOM 682 C C . ARG A 1 90 ? -6.794 2.850 -0.599 1.00 98.44 90 ARG A C 1
ATOM 684 O O . ARG A 1 90 ? -5.820 2.894 -1.349 1.00 98.44 90 ARG A O 1
ATOM 691 N N . TYR A 1 91 ? -6.966 3.704 0.413 1.00 98.69 91 TYR A N 1
ATOM 692 C CA . TYR A 1 91 ? -6.008 4.759 0.766 1.00 98.69 91 TYR A CA 1
ATOM 693 C C . TYR A 1 91 ? -4.593 4.205 0.985 1.00 98.69 91 TYR A C 1
ATOM 695 O O . TYR A 1 91 ? -3.612 4.767 0.483 1.00 98.69 91 TYR A O 1
ATOM 703 N N . PHE A 1 92 ? -4.474 3.092 1.713 1.00 98.88 92 PHE A N 1
ATOM 704 C CA . PHE A 1 92 ? -3.181 2.464 1.953 1.00 98.88 92 PHE A CA 1
ATOM 705 C C . PHE A 1 92 ? -2.567 1.897 0.672 1.00 98.88 92 PHE A C 1
ATOM 707 O O . PHE A 1 92 ? -1.380 2.111 0.424 1.00 98.88 92 PHE A O 1
ATOM 714 N N . PHE A 1 93 ? -3.362 1.217 -0.160 1.00 98.75 93 PHE A N 1
ATOM 715 C CA . PHE A 1 93 ? -2.885 0.641 -1.420 1.00 98.75 93 PHE A CA 1
ATOM 716 C C . PHE A 1 93 ? -2.352 1.716 -2.367 1.00 98.75 93 PHE A C 1
ATOM 718 O O . PHE A 1 93 ? -1.240 1.591 -2.873 1.00 98.75 93 PHE A O 1
ATOM 725 N N . GLU A 1 94 ? -3.098 2.803 -2.553 1.00 98.56 94 GLU A N 1
ATOM 726 C CA . GLU A 1 94 ? -2.686 3.926 -3.400 1.00 98.56 94 GLU A CA 1
ATOM 727 C C . GLU A 1 94 ? -1.420 4.612 -2.865 1.00 98.56 94 GLU A C 1
ATOM 729 O O . GLU A 1 94 ? -0.522 4.955 -3.636 1.00 98.56 94 GLU A O 1
ATOM 734 N N . THR A 1 95 ? -1.306 4.759 -1.541 1.00 98.81 95 THR A N 1
ATOM 735 C CA . THR A 1 95 ? -0.115 5.325 -0.888 1.00 98.81 95 THR A CA 1
ATOM 736 C C . THR A 1 95 ? 1.114 4.446 -1.111 1.00 98.81 95 THR A C 1
ATOM 738 O O . THR A 1 95 ? 2.163 4.944 -1.524 1.00 98.81 95 THR A O 1
ATOM 741 N N . LEU A 1 96 ? 0.983 3.137 -0.885 1.00 98.81 96 LEU A N 1
ATOM 742 C CA . LEU A 1 96 ? 2.065 2.176 -1.067 1.00 98.81 96 LEU A CA 1
ATOM 743 C C . LEU A 1 96 ? 2.525 2.108 -2.523 1.00 98.81 96 LEU A C 1
ATOM 745 O O . LEU A 1 96 ? 3.721 2.201 -2.787 1.00 98.81 96 LEU A O 1
ATOM 749 N N . VAL A 1 97 ? 1.588 1.988 -3.465 1.00 98.25 97 VAL A N 1
ATOM 750 C CA . VAL A 1 97 ? 1.904 1.934 -4.897 1.00 98.25 97 VAL A CA 1
ATOM 751 C C . VAL A 1 97 ? 2.592 3.220 -5.347 1.00 98.25 97 VAL A C 1
ATOM 753 O O . VAL A 1 97 ? 3.608 3.152 -6.034 1.00 98.25 97 VAL A O 1
ATOM 756 N N . ARG A 1 98 ? 2.116 4.396 -4.919 1.00 98.19 98 ARG A N 1
ATOM 757 C CA . ARG A 1 98 ? 2.768 5.672 -5.246 1.00 98.19 98 ARG A CA 1
ATOM 758 C C . ARG A 1 98 ? 4.233 5.699 -4.804 1.00 98.19 98 ARG A C 1
ATOM 760 O O . ARG A 1 98 ? 5.090 6.103 -5.586 1.00 98.19 98 ARG A O 1
ATOM 767 N N . LEU A 1 99 ? 4.518 5.279 -3.571 1.00 98.44 99 LEU A N 1
ATOM 768 C CA . LEU A 1 99 ? 5.877 5.281 -3.015 1.00 98.44 99 LEU A CA 1
ATOM 769 C C . LEU A 1 99 ? 6.765 4.197 -3.634 1.00 98.44 99 LEU A C 1
ATOM 771 O O . LEU A 1 99 ? 7.946 4.435 -3.875 1.00 98.44 99 LEU A O 1
ATOM 775 N N . HIS A 1 100 ? 6.197 3.033 -3.949 1.00 97.94 100 HIS A N 1
ATOM 776 C CA . HIS A 1 100 ? 6.884 1.975 -4.681 1.00 97.94 100 HIS A CA 1
ATOM 777 C C . HIS A 1 100 ? 7.334 2.459 -6.069 1.00 97.94 100 HIS A C 1
ATOM 779 O O . HIS A 1 100 ? 8.522 2.401 -6.386 1.00 97.94 100 HIS A O 1
ATOM 785 N N . ARG A 1 101 ? 6.417 3.045 -6.853 1.00 96.25 101 ARG A N 1
ATOM 786 C CA . ARG A 1 101 ? 6.711 3.593 -8.190 1.00 96.25 101 ARG A CA 1
ATOM 787 C C . ARG A 1 101 ? 7.736 4.724 -8.138 1.00 96.25 101 ARG A C 1
ATOM 789 O O . ARG A 1 101 ? 8.671 4.733 -8.933 1.00 96.25 101 ARG A O 1
ATOM 796 N N . ALA A 1 102 ? 7.629 5.620 -7.154 1.00 95.94 102 ALA A N 1
ATOM 797 C CA . ALA A 1 102 ? 8.647 6.643 -6.913 1.00 95.94 102 ALA A CA 1
ATOM 798 C C . ALA A 1 102 ? 10.031 6.025 -6.623 1.00 95.94 102 ALA A C 1
ATOM 800 O O . ALA A 1 102 ? 11.054 6.521 -7.099 1.00 95.94 102 ALA A O 1
ATOM 801 N N . GLY A 1 103 ? 10.070 4.901 -5.902 1.00 95.56 103 GLY A N 1
ATOM 802 C CA . GLY A 1 103 ? 11.278 4.110 -5.677 1.00 95.56 103 GLY A CA 1
ATOM 803 C C . GLY A 1 103 ? 11.922 3.600 -6.971 1.00 95.56 103 GLY A C 1
ATOM 804 O O . GLY A 1 103 ? 13.146 3.655 -7.104 1.00 95.56 103 GLY A O 1
ATOM 805 N N . GLU A 1 104 ? 11.104 3.191 -7.938 1.00 94.44 104 GLU A N 1
ATOM 806 C CA . GLU A 1 104 ? 11.517 2.734 -9.272 1.00 94.44 104 GLU A CA 1
ATOM 807 C C . GLU A 1 104 ? 11.863 3.886 -10.235 1.00 94.44 104 GLU A C 1
ATOM 809 O O . GLU A 1 104 ? 12.296 3.643 -11.359 1.00 94.44 104 GLU A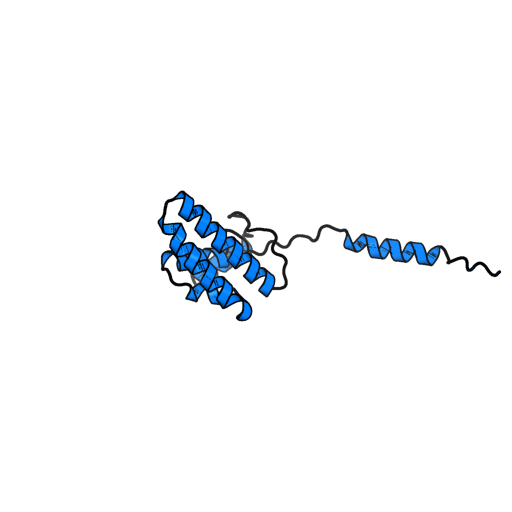 O 1
ATOM 814 N N . GLY A 1 105 ? 11.675 5.144 -9.818 1.00 93.62 105 GLY A N 1
ATOM 815 C CA . GLY A 1 105 ? 11.825 6.311 -10.692 1.00 93.62 105 GLY A CA 1
ATOM 816 C C . GLY A 1 105 ? 10.688 6.459 -11.708 1.00 93.62 105 GLY A C 1
ATOM 817 O O . GLY A 1 105 ? 10.829 7.197 -12.681 1.00 93.62 105 GLY A O 1
ATOM 818 N N . ALA A 1 106 ? 9.566 5.770 -11.491 1.00 91.56 106 ALA A N 1
ATOM 819 C CA . ALA A 1 106 ? 8.413 5.773 -12.374 1.00 91.56 106 ALA A CA 1
ATOM 820 C C . ALA A 1 106 ? 7.275 6.658 -11.829 1.00 91.56 106 ALA A C 1
ATOM 822 O O . ALA A 1 106 ? 7.062 6.734 -10.614 1.00 91.56 106 ALA A O 1
ATOM 823 N N . PRO A 1 107 ? 6.491 7.316 -12.703 1.00 91.38 107 PRO A N 1
ATOM 824 C CA . PRO A 1 107 ? 5.361 8.124 -12.267 1.00 91.38 107 PRO A CA 1
ATOM 825 C C . PRO A 1 107 ? 4.232 7.253 -11.700 1.00 91.38 107 PRO A C 1
ATOM 827 O O . PRO A 1 107 ? 3.924 6.170 -12.206 1.00 91.38 107 PRO A O 1
ATOM 830 N N . TYR A 1 108 ? 3.553 7.770 -10.675 1.00 93.94 108 TYR A N 1
ATOM 831 C CA . TYR A 1 108 ? 2.293 7.205 -10.201 1.00 93.94 108 TYR A CA 1
ATOM 832 C C . TYR A 1 108 ? 1.139 7.708 -11.070 1.00 93.94 108 TYR A C 1
ATOM 834 O O . TYR A 1 108 ? 0.864 8.905 -11.116 1.00 93.94 108 TYR A O 1
ATOM 842 N N . THR A 1 109 ? 0.443 6.790 -11.743 1.00 92.25 109 THR A N 1
ATOM 843 C CA . THR A 1 109 ? -0.682 7.116 -12.640 1.00 92.25 109 THR A CA 1
ATOM 844 C C . THR A 1 109 ? -2.019 6.573 -12.125 1.00 92.25 109 THR A C 1
ATOM 846 O O . THR A 1 109 ? -2.948 6.340 -12.902 1.00 92.25 109 THR A O 1
ATOM 849 N N . GLY A 1 110 ? -2.116 6.352 -10.813 1.00 93.62 110 GLY A N 1
ATOM 850 C CA . GLY A 1 110 ? -3.274 5.739 -10.168 1.00 93.62 110 GLY A CA 1
ATOM 851 C C . GLY A 1 110 ? -3.139 4.225 -10.010 1.00 93.62 110 GLY A C 1
ATOM 852 O O . GLY A 1 110 ? -2.489 3.565 -10.819 1.00 93.62 110 GLY A O 1
ATOM 853 N N . LEU A 1 111 ? -3.793 3.695 -8.978 1.00 95.12 111 LEU A N 1
ATOM 854 C CA . LEU A 1 111 ? -3.943 2.263 -8.739 1.00 95.12 111 LEU A CA 1
ATOM 855 C C . LEU A 1 111 ? -4.857 1.638 -9.801 1.00 95.12 111 LEU A C 1
ATOM 857 O O . LEU A 1 111 ? -6.004 2.064 -9.981 1.00 95.12 111 LEU A O 1
ATOM 861 N N . LYS A 1 112 ? -4.344 0.639 -10.517 1.00 93.19 112 LYS A N 1
ATOM 862 C CA . LYS A 1 112 ? -5.027 0.004 -11.648 1.00 93.19 112 LYS A CA 1
ATOM 863 C C . LYS A 1 112 ? -6.000 -1.076 -11.177 1.00 93.19 112 LYS A C 1
ATOM 865 O O . LYS A 1 112 ? -5.756 -1.710 -10.149 1.00 93.19 112 LYS A O 1
ATOM 870 N N . PRO A 1 113 ? -7.116 -1.301 -11.893 1.00 91.88 113 PRO A N 1
ATOM 871 C CA . PRO A 1 113 ? -8.035 -2.380 -11.554 1.00 91.88 113 PRO A CA 1
ATOM 872 C C . PRO A 1 113 ? -7.363 -3.748 -11.735 1.00 91.88 113 PRO A C 1
ATOM 874 O O . PRO A 1 113 ? -6.358 -3.874 -12.433 1.00 91.88 113 PRO A O 1
ATOM 877 N N . ALA A 1 114 ? -7.937 -4.768 -11.101 1.00 88.81 114 ALA A N 1
ATOM 878 C CA . ALA A 1 114 ? -7.472 -6.141 -11.250 1.00 88.81 114 ALA A CA 1
ATOM 879 C C . ALA A 1 114 ? -7.699 -6.666 -12.679 1.00 88.81 114 ALA A C 1
ATOM 881 O O . ALA A 1 114 ? -8.546 -6.147 -13.411 1.00 88.81 114 ALA A O 1
ATOM 882 N N . GLY A 1 115 ? -6.970 -7.715 -13.061 1.00 84.75 115 GLY A N 1
ATOM 883 C CA . GLY A 1 115 ? -7.109 -8.370 -14.364 1.00 84.75 115 GLY A CA 1
ATOM 884 C C . GLY A 1 115 ? -6.416 -7.643 -15.518 1.00 84.75 115 GLY A C 1
ATOM 885 O O . GLY A 1 115 ? -6.656 -7.979 -16.674 1.00 84.75 115 GLY A O 1
ATOM 886 N N . GLN A 1 116 ? -5.562 -6.656 -15.225 1.00 79.81 116 GLN A N 1
ATOM 887 C CA . GLN A 1 116 ? -4.724 -5.972 -16.224 1.00 79.81 116 GLN A CA 1
ATOM 888 C C . GLN A 1 116 ? -3.317 -6.578 -16.347 1.00 79.81 116 GLN A C 1
ATOM 890 O O . GLN A 1 116 ? -2.472 -6.045 -17.061 1.00 79.81 116 GLN A O 1
ATOM 895 N N . VAL A 1 117 ? -3.055 -7.679 -15.644 1.00 81.94 117 VAL A N 1
ATOM 896 C CA . VAL A 1 117 ? -1.763 -8.366 -15.652 1.00 81.94 117 VAL A CA 1
ATOM 897 C C . VAL A 1 117 ? -1.629 -9.201 -16.917 1.00 81.94 117 VAL A C 1
ATOM 899 O O . VAL A 1 117 ? -2.511 -9.998 -17.240 1.00 81.94 117 VAL A O 1
ATOM 902 N N . GLU A 1 118 ? -0.513 -9.047 -17.625 1.00 84.00 118 GLU A N 1
ATOM 903 C CA . GLU A 1 118 ? -0.246 -9.846 -18.816 1.00 84.00 118 GLU A CA 1
ATOM 904 C C . GLU A 1 118 ? -0.137 -11.343 -18.472 1.00 84.00 118 GLU A C 1
ATOM 906 O O . GLU A 1 118 ? 0.480 -11.696 -17.461 1.00 84.00 118 GLU A O 1
ATOM 911 N N . PRO A 1 119 ? -0.660 -12.251 -19.319 1.00 86.44 119 PRO A N 1
ATOM 912 C CA . PRO A 1 119 ? -0.668 -13.685 -19.031 1.00 86.44 119 PRO A CA 1
ATOM 913 C C . PRO A 1 119 ? 0.709 -14.275 -18.709 1.00 86.44 119 PRO A C 1
ATOM 915 O O . PRO A 1 119 ? 0.815 -15.142 -17.846 1.00 86.44 119 PRO A O 1
ATOM 918 N N . VAL A 1 120 ? 1.767 -13.795 -19.372 1.00 87.88 120 VAL A N 1
ATOM 919 C CA . VAL A 1 120 ? 3.139 -14.272 -19.134 1.00 87.88 120 VAL A CA 1
ATOM 920 C C . VAL A 1 120 ? 3.643 -13.898 -17.739 1.00 87.88 120 VAL A C 1
ATOM 922 O O . VAL A 1 120 ? 4.305 -14.704 -17.086 1.00 87.88 120 VAL A O 1
ATOM 925 N N . ILE A 1 121 ? 3.280 -12.710 -17.250 1.00 86.50 121 ILE A N 1
ATOM 926 C CA . ILE A 1 121 ? 3.642 -12.243 -15.911 1.00 86.50 121 ILE A CA 1
ATOM 927 C C . ILE A 1 121 ? 2.864 -13.058 -14.878 1.00 86.50 121 ILE A C 1
ATOM 929 O O . ILE A 1 121 ? 3.473 -13.671 -14.009 1.00 86.50 121 ILE A O 1
ATOM 933 N N . ALA A 1 122 ? 1.546 -13.189 -15.056 1.00 86.06 122 ALA A N 1
ATOM 934 C CA . ALA A 1 122 ? 0.702 -13.966 -14.148 1.00 86.06 122 ALA A CA 1
ATOM 935 C C . ALA A 1 122 ? 1.131 -15.444 -14.048 1.00 86.06 122 ALA A C 1
ATOM 937 O O . ALA A 1 122 ? 1.120 -16.031 -12.965 1.00 86.06 122 ALA A O 1
ATOM 938 N N . ALA A 1 123 ? 1.529 -16.057 -15.169 1.00 88.25 123 ALA A N 1
ATOM 939 C CA . ALA A 1 123 ? 2.080 -17.410 -15.182 1.00 88.25 123 ALA A CA 1
ATOM 940 C C . ALA A 1 123 ? 3.422 -17.492 -14.438 1.00 88.25 123 ALA A C 1
ATOM 942 O O . ALA A 1 123 ? 3.659 -18.456 -13.712 1.00 88.25 123 ALA A O 1
ATOM 943 N N . SER A 1 124 ? 4.271 -16.470 -14.575 1.00 89.50 124 SER A N 1
ATOM 944 C CA . SER A 1 124 ? 5.553 -16.394 -13.867 1.00 89.50 124 SER A CA 1
ATOM 945 C C . SER A 1 124 ? 5.355 -16.282 -12.356 1.00 89.50 124 SER A C 1
ATOM 947 O O . SER A 1 124 ? 6.002 -17.009 -11.605 1.00 89.50 124 SER A O 1
ATOM 949 N N . ASP A 1 125 ? 4.421 -15.445 -11.899 1.00 87.06 125 ASP A N 1
ATOM 950 C CA . ASP A 1 125 ? 4.107 -15.330 -10.471 1.00 87.06 125 ASP A CA 1
ATOM 951 C C . ASP A 1 125 ? 3.571 -16.643 -9.911 1.00 87.06 125 ASP A C 1
ATOM 953 O O . ASP A 1 125 ? 4.030 -17.104 -8.866 1.00 87.06 125 ASP A O 1
ATOM 957 N N . LYS A 1 126 ? 2.658 -17.297 -10.642 1.00 88.50 126 LYS A N 1
ATOM 958 C CA . LYS A 1 126 ? 2.151 -18.617 -10.261 1.00 88.50 126 LYS A CA 1
ATOM 959 C C . LYS A 1 126 ? 3.293 -19.621 -10.129 1.00 88.50 126 LYS A C 1
ATOM 961 O O . LYS A 1 126 ? 3.326 -20.355 -9.148 1.00 88.50 126 LYS A O 1
ATOM 966 N N . ALA A 1 127 ? 4.234 -19.626 -11.070 1.00 93.19 127 ALA A N 1
ATOM 967 C CA . ALA A 1 127 ? 5.365 -20.541 -11.028 1.00 93.19 127 ALA A CA 1
ATOM 968 C C . ALA A 1 127 ? 6.271 -20.311 -9.811 1.00 93.19 127 ALA A C 1
ATOM 970 O O . ALA A 1 127 ? 6.755 -21.271 -9.209 1.00 93.19 127 ALA A O 1
ATOM 971 N N . LEU A 1 128 ? 6.466 -19.051 -9.410 1.00 89.38 128 LEU A N 1
ATOM 972 C CA . LEU A 1 128 ? 7.186 -18.701 -8.184 1.00 89.38 128 LEU A CA 1
ATOM 973 C C . LEU A 1 128 ? 6.420 -19.122 -6.924 1.00 89.38 128 LEU A C 1
ATOM 975 O O . LEU A 1 128 ? 7.032 -19.609 -5.975 1.00 89.38 128 LEU A O 1
ATOM 979 N N . GLU A 1 129 ? 5.096 -18.959 -6.910 1.00 87.50 129 GLU A N 1
ATOM 980 C CA . GLU A 1 129 ? 4.237 -19.371 -5.794 1.00 87.50 129 GLU A CA 1
ATOM 981 C C . GLU A 1 129 ? 4.199 -20.898 -5.623 1.00 87.50 129 GLU A C 1
ATOM 983 O O . GLU A 1 129 ? 4.239 -21.392 -4.494 1.00 87.50 129 GLU A O 1
ATOM 988 N N . THR A 1 130 ? 4.131 -21.657 -6.721 1.00 92.56 130 THR A N 1
ATOM 989 C CA . THR A 1 130 ? 4.037 -23.127 -6.693 1.00 92.56 130 THR A CA 1
ATOM 990 C C . THR A 1 130 ? 5.390 -23.828 -6.729 1.00 92.56 130 THR A C 1
ATOM 992 O O . THR A 1 130 ? 5.452 -25.032 -6.488 1.00 92.56 130 THR A O 1
ATOM 995 N N . GLY A 1 131 ? 6.467 -23.109 -7.053 1.00 92.62 131 GLY A N 1
ATOM 996 C CA . GLY A 1 131 ? 7.790 -23.686 -7.287 1.00 92.62 131 GLY A CA 1
ATOM 997 C C . GLY A 1 131 ? 7.854 -24.590 -8.524 1.00 92.62 131 GLY A C 1
ATOM 998 O O . GLY A 1 131 ? 8.689 -25.490 -8.567 1.00 92.62 131 GLY A O 1
ATOM 999 N N . SER A 1 132 ? 6.966 -24.388 -9.504 1.00 90.62 132 SER A N 1
ATOM 1000 C CA . SER A 1 132 ? 6.859 -25.215 -10.716 1.00 90.62 132 SER A CA 1
ATOM 1001 C C . SER A 1 132 ? 6.540 -24.361 -11.936 1.00 90.62 132 SER A C 1
ATOM 1003 O O . SER A 1 132 ? 5.688 -23.488 -11.856 1.00 90.62 132 SER A O 1
ATOM 1005 N N . VAL A 1 133 ? 7.184 -24.639 -13.069 1.00 87.69 13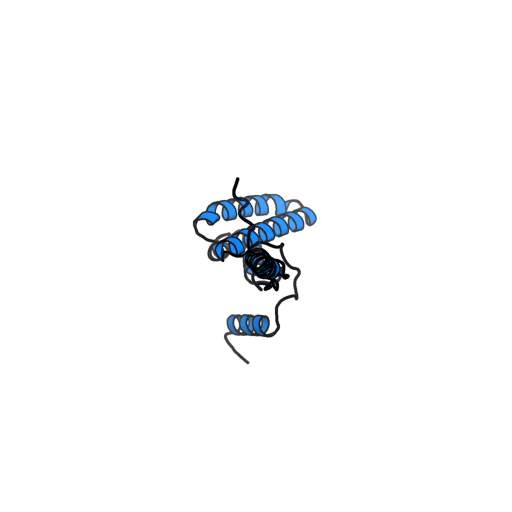3 VAL A N 1
ATOM 1006 C CA . VAL A 1 133 ? 6.939 -23.958 -14.357 1.00 87.69 133 VAL A CA 1
ATOM 1007 C C . VAL A 1 133 ? 5.923 -24.689 -15.246 1.00 87.69 133 VAL A C 1
ATOM 1009 O O . VAL A 1 133 ? 5.687 -24.264 -16.375 1.00 87.69 133 VAL A O 1
ATOM 1012 N N . GLU A 1 134 ? 5.360 -25.790 -14.742 1.00 73.69 134 GLU A N 1
ATOM 1013 C CA . GLU A 1 134 ? 4.339 -26.620 -15.400 1.00 73.69 134 GLU A CA 1
ATOM 1014 C C . GLU A 1 134 ? 2.902 -26.169 -15.092 1.00 73.69 134 GLU A C 1
ATOM 1016 O O . GLU A 1 134 ? 2.620 -25.758 -13.938 1.00 73.69 134 GLU A O 1
#

pLDDT: mean 86.29, std 17.02, range [44.75, 98.88]

Secondary structure (DSSP, 8-state):
-------HHHHHHHHHHHHTTSS-------GGGBTTSHHHHHHHHHHHHT--HHHHTTS-GGGHHHHHHHHHHHHHHHTS-HHHHHHHHHHHHHHHHHHHHHHTTPPP--PBPTT-S-HHHHHHHHHHHHT---

Foldseek 3Di:
DDDPDDPPVVVVVVVVVVVVVPDPPPPPPDLLLECPRPLNVQLVVCLVVVHQVSNPVLADPVCVVVLVVLSVVLNVQLVPDVVSVVVSSLSSSLSSSCRSCVRVVHHRPHRHYPPPDDPVVVLVVVCVVVVHND